Protein AF-A0A7Y9SQP0-F1 (afdb_monomer_lite)

Radius of gyration: 12.8 Å; chains: 1; bounding box: 36×20×27 Å

pLDDT: mean 87.23, std 15.97, range [45.09, 97.62]

Foldseek 3Di:
DDDDDPDPCLVCLCVVHHDPVDDPVVSVVSNVVVVQVVPDPDPVSVVDDDPDPPDD

Structure (mmCIF, N/CA/C/O backbone):
data_AF-A0A7Y9SQP0-F1
#
_entry.id   AF-A0A7Y9SQP0-F1
#
loop_
_atom_site.group_PDB
_atom_site.id
_atom_site.type_symbol
_atom_site.label_atom_id
_atom_site.label_alt_id
_atom_site.label_comp_id
_atom_site.label_asym_id
_atom_site.label_entity_id
_atom_site.label_seq_id
_atom_site.pdbx_PDB_ins_code
_atom_site.Cartn_x
_atom_site.Cartn_y
_atom_site.Cartn_z
_atom_site.occupancy
_atom_site.B_iso_or_equiv
_atom_site.auth_seq_id
_atom_site.auth_comp_id
_atom_site.auth_asym_id
_atom_site.auth_atom_id
_atom_site.pdbx_PDB_model_num
ATOM 1 N N . MET A 1 1 ? 0.315 1.827 -12.185 1.00 87.19 1 MET A N 1
ATOM 2 C CA . MET A 1 1 ? -1.033 2.445 -12.078 1.00 87.19 1 MET A CA 1
ATOM 3 C C . MET A 1 1 ? -2.059 1.423 -11.603 1.00 87.19 1 MET A C 1
ATOM 5 O O . MET A 1 1 ? -2.262 0.417 -12.278 1.00 87.19 1 MET A O 1
ATOM 9 N N . ILE A 1 2 ? -2.696 1.662 -10.456 1.00 93.25 2 ILE A N 1
ATOM 10 C CA . ILE A 1 2 ? -3.743 0.785 -9.910 1.00 93.25 2 ILE A CA 1
ATOM 11 C C . ILE A 1 2 ? -5.064 1.060 -10.638 1.00 93.25 2 ILE A C 1
ATOM 13 O O . ILE A 1 2 ? -5.444 2.214 -10.812 1.00 93.25 2 ILE A O 1
ATOM 17 N N . ARG A 1 3 ? -5.753 0.001 -11.077 1.00 94.62 3 ARG A N 1
ATOM 18 C CA . ARG A 1 3 ? -7.013 0.106 -11.837 1.00 94.62 3 ARG A CA 1
ATOM 19 C C . ARG A 1 3 ? -8.253 -0.182 -10.998 1.00 94.62 3 ARG A C 1
ATOM 21 O O . ARG A 1 3 ? -9.302 0.393 -11.252 1.00 94.62 3 ARG A O 1
ATOM 28 N N . ASN A 1 4 ? -8.147 -1.088 -10.033 1.00 96.38 4 ASN A N 1
ATOM 29 C CA . ASN A 1 4 ? -9.249 -1.492 -9.171 1.00 96.38 4 ASN A CA 1
ATOM 30 C C . ASN A 1 4 ? -8.727 -2.067 -7.847 1.00 96.38 4 ASN A C 1
ATOM 32 O O . ASN A 1 4 ? -7.538 -2.351 -7.695 1.00 96.38 4 ASN A O 1
ATOM 36 N N . PHE A 1 5 ? -9.649 -2.250 -6.903 1.00 97.50 5 PHE A N 1
ATOM 37 C CA . PHE A 1 5 ? -9.411 -2.882 -5.612 1.00 97.50 5 PHE A CA 1
ATOM 38 C C . PHE A 1 5 ? -10.475 -3.951 -5.364 1.00 97.50 5 PHE A C 1
ATOM 40 O O . PHE A 1 5 ? -11.664 -3.700 -5.541 1.00 97.50 5 PHE A O 1
ATOM 47 N N . VAL A 1 6 ? -10.048 -5.140 -4.938 1.00 97.31 6 VAL A N 1
ATOM 48 C CA . VAL A 1 6 ? -10.961 -6.198 -4.466 1.00 97.31 6 VAL A CA 1
ATOM 49 C C . VAL A 1 6 ? -11.344 -5.959 -3.004 1.00 97.31 6 VAL A C 1
ATOM 51 O O . VAL A 1 6 ? -12.488 -6.175 -2.609 1.00 97.31 6 VAL A O 1
ATOM 54 N N . ASP A 1 7 ? -10.393 -5.481 -2.199 1.00 96.44 7 ASP A N 1
ATOM 55 C CA . ASP A 1 7 ? -10.620 -5.170 -0.793 1.00 96.44 7 ASP A CA 1
ATOM 56 C C . ASP A 1 7 ? -11.133 -3.734 -0.605 1.00 96.44 7 ASP A C 1
ATOM 58 O O . ASP A 1 7 ? -10.513 -2.761 -1.041 1.00 96.44 7 ASP A O 1
ATOM 62 N N . LYS A 1 8 ? -12.264 -3.605 0.095 1.00 96.62 8 LYS A N 1
ATOM 63 C CA . LYS A 1 8 ? -12.925 -2.313 0.326 1.00 96.62 8 LYS A CA 1
ATOM 64 C C . LYS A 1 8 ? -12.147 -1.410 1.285 1.00 96.62 8 LYS A C 1
ATOM 66 O O . LYS A 1 8 ? -12.315 -0.195 1.233 1.00 96.62 8 LYS A O 1
ATOM 71 N N . GLU A 1 9 ? -11.336 -1.964 2.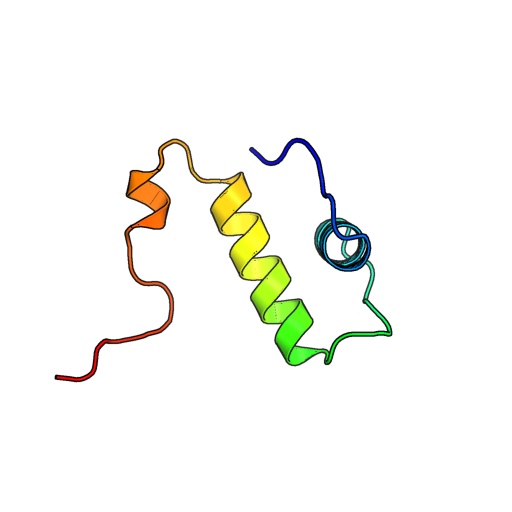187 1.00 97.38 9 GLU A N 1
ATOM 72 C CA . GLU A 1 9 ? -10.546 -1.153 3.119 1.00 97.38 9 GLU A CA 1
ATOM 73 C C . GLU A 1 9 ? -9.297 -0.587 2.434 1.00 97.38 9 GLU A C 1
ATOM 75 O O . GLU A 1 9 ? -8.955 0.572 2.664 1.00 97.38 9 GLU A O 1
ATOM 80 N N . ALA A 1 10 ? -8.677 -1.345 1.527 1.00 96.88 10 ALA A N 1
ATOM 81 C CA . ALA A 1 10 ? -7.603 -0.865 0.664 1.00 96.88 10 ALA A CA 1
ATOM 82 C C . ALA A 1 10 ? -8.055 0.306 -0.225 1.00 96.88 10 ALA A C 1
ATOM 84 O O . ALA A 1 10 ? -7.338 1.304 -0.305 1.00 96.88 10 ALA A O 1
ATOM 85 N N . ASP A 1 11 ? -9.251 0.224 -0.823 1.00 97.62 11 ASP A N 1
ATOM 86 C CA . ASP A 1 11 ? -9.824 1.329 -1.607 1.00 97.62 11 ASP A CA 1
ATOM 87 C C . ASP A 1 11 ? -10.066 2.573 -0.738 1.00 97.62 11 ASP A C 1
ATOM 89 O O . ASP A 1 11 ? -9.600 3.661 -1.063 1.00 97.62 11 ASP A O 1
ATOM 93 N N . LYS A 1 12 ? -10.683 2.427 0.444 1.00 97.62 12 LYS A N 1
ATOM 94 C CA . LYS A 1 12 ? -10.856 3.555 1.382 1.00 97.62 12 LYS A CA 1
ATOM 95 C C . LYS A 1 12 ? -9.527 4.230 1.722 1.00 97.62 12 LYS A C 1
ATOM 97 O O . LYS A 1 12 ? -9.416 5.451 1.615 1.00 97.62 12 LYS A O 1
ATOM 102 N N . ILE A 1 13 ? -8.514 3.439 2.086 1.00 97.25 13 ILE A N 1
ATOM 103 C CA . ILE A 1 13 ? -7.172 3.941 2.412 1.00 97.25 13 ILE A CA 1
ATOM 104 C C . ILE A 1 13 ? -6.556 4.666 1.208 1.00 97.25 13 ILE A C 1
ATOM 106 O O . ILE A 1 13 ? -5.920 5.711 1.382 1.00 97.25 13 ILE A O 1
ATOM 110 N N . TRP A 1 14 ? -6.751 4.143 -0.006 1.00 97.31 14 TRP A N 1
ATOM 111 C CA . TRP A 1 14 ? -6.304 4.774 -1.246 1.00 97.31 14 TRP A CA 1
ATOM 112 C C . TRP A 1 14 ? -6.961 6.142 -1.467 1.00 97.31 14 TRP A C 1
ATOM 114 O O . TRP A 1 14 ? -6.250 7.127 -1.677 1.00 97.31 14 TRP A O 1
ATOM 124 N N . GLN A 1 15 ? -8.283 6.229 -1.294 1.00 96.50 15 GLN A N 1
ATOM 125 C CA . GLN A 1 15 ? -9.059 7.476 -1.367 1.00 96.50 15 GLN A CA 1
ATOM 126 C C . GLN A 1 15 ? -8.756 8.454 -0.214 1.00 96.50 15 GLN A C 1
ATOM 128 O O . GLN A 1 15 ? -9.279 9.564 -0.175 1.00 96.50 15 GLN A O 1
ATOM 133 N N . GLY A 1 16 ? -7.918 8.065 0.751 1.00 94.44 16 GLY A N 1
ATOM 134 C CA . GLY A 1 16 ? -7.587 8.879 1.920 1.00 94.44 16 GLY A CA 1
ATOM 135 C C . GLY A 1 16 ? -8.654 8.881 3.012 1.00 94.44 16 GLY A C 1
ATOM 136 O O . GLY A 1 16 ? -8.565 9.685 3.936 1.00 94.44 16 GLY A O 1
ATOM 137 N N . THR A 1 17 ? -9.622 7.969 2.935 1.00 96.69 17 THR A N 1
ATOM 138 C CA . THR A 1 17 ? -10.625 7.751 3.978 1.00 96.69 17 THR A CA 1
ATOM 139 C C . THR A 1 17 ? -10.101 6.731 4.995 1.00 96.69 17 THR A C 1
ATOM 141 O O . THR A 1 17 ? -9.727 5.625 4.599 1.00 96.69 17 THR A O 1
ATOM 144 N N . PRO A 1 18 ? -10.094 7.040 6.305 1.00 93.31 18 PRO A N 1
ATOM 145 C CA . PRO A 1 18 ? -9.667 6.080 7.314 1.00 93.31 18 PRO A CA 1
ATOM 146 C C . PRO A 1 18 ? -10.562 4.834 7.350 1.00 93.31 18 PRO A C 1
ATOM 148 O O . PRO A 1 18 ? -11.791 4.917 7.412 1.00 93.31 18 PRO A O 1
ATOM 151 N N . SER A 1 19 ? -9.936 3.663 7.367 1.00 96.12 19 SER 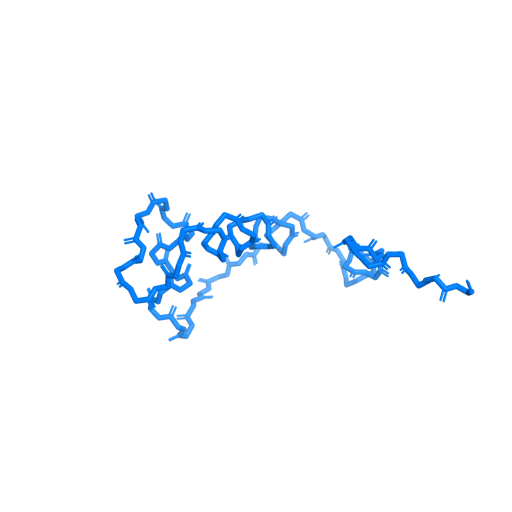A N 1
ATOM 152 C CA . SER A 1 19 ? -10.588 2.407 7.716 1.00 96.12 19 SER A CA 1
ATOM 153 C C . SER A 1 19 ? -10.903 2.389 9.212 1.00 96.12 19 SER A C 1
ATOM 155 O O . SER A 1 19 ? -10.054 2.702 10.041 1.00 96.12 19 SER A O 1
ATOM 157 N N . ARG A 1 20 ? -12.113 1.966 9.585 1.00 94.88 20 ARG A N 1
ATOM 158 C CA . ARG A 1 20 ? -12.458 1.689 10.994 1.00 94.88 20 ARG A CA 1
ATOM 159 C C . ARG A 1 20 ? -12.061 0.277 11.430 1.00 94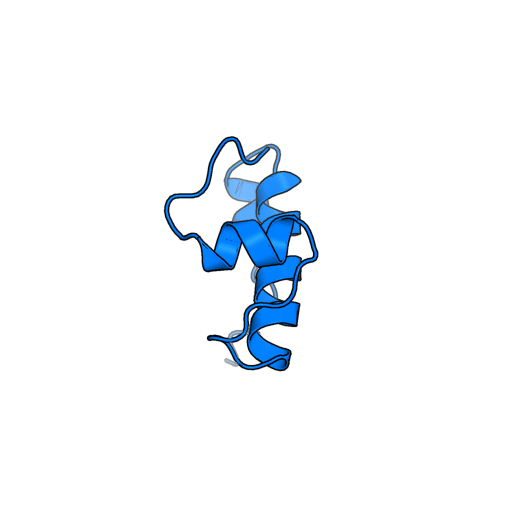.88 20 ARG A C 1
ATOM 161 O O . ARG A 1 20 ? -12.173 -0.052 12.603 1.00 94.88 20 ARG A O 1
ATOM 168 N N . ARG A 1 21 ? -11.652 -0.569 10.479 1.00 95.94 21 ARG A N 1
ATOM 169 C CA . ARG A 1 21 ? -11.327 -1.986 10.700 1.00 95.94 21 ARG A CA 1
ATOM 170 C C . ARG A 1 21 ? -9.838 -2.218 10.930 1.00 95.94 21 ARG A C 1
ATOM 172 O O . ARG A 1 21 ? -9.475 -3.246 11.487 1.00 95.94 21 ARG A O 1
ATOM 179 N N . LEU A 1 22 ? -8.990 -1.296 10.477 1.00 94.94 22 LEU A N 1
ATOM 180 C CA . LEU A 1 22 ? -7.539 -1.420 10.547 1.00 94.94 22 LEU A CA 1
ATOM 181 C C . LEU A 1 22 ? -6.951 -0.406 11.541 1.00 94.94 22 LEU A C 1
ATOM 183 O O . LEU A 1 22 ? -7.371 0.751 11.535 1.00 94.94 22 LEU A O 1
ATOM 187 N N . PRO A 1 23 ? -5.954 -0.793 12.349 1.00 96.69 23 PRO A N 1
ATOM 188 C CA . PRO A 1 23 ? -5.149 0.135 13.142 1.00 96.69 23 PRO A CA 1
ATOM 189 C C . PRO A 1 23 ? -4.528 1.264 12.302 1.00 96.69 23 PRO A C 1
ATOM 191 O O . PRO A 1 23 ? -4.188 1.072 11.132 1.00 96.69 23 PRO A O 1
ATOM 194 N N . ALA A 1 24 ? -4.390 2.457 12.884 1.00 94.44 24 ALA A N 1
ATOM 195 C CA . ALA A 1 24 ? -3.961 3.660 12.161 1.00 94.44 24 ALA A CA 1
ATOM 196 C C . ALA A 1 24 ? -2.539 3.552 11.570 1.00 94.44 24 ALA A C 1
ATOM 198 O O . ALA A 1 24 ? -2.280 4.025 10.461 1.00 94.44 24 ALA A O 1
ATOM 199 N N . ASP A 1 25 ? -1.629 2.891 12.279 1.00 94.94 25 ASP A N 1
ATOM 200 C CA . ASP A 1 25 ? -0.262 2.601 11.842 1.00 94.94 25 ASP A CA 1
ATOM 201 C C . ASP A 1 25 ? -0.241 1.687 10.604 1.00 94.94 25 ASP A C 1
ATOM 203 O O . ASP A 1 25 ? 0.453 1.974 9.623 1.00 94.94 25 ASP A O 1
ATOM 207 N N . ILE A 1 26 ? -1.081 0.646 10.590 1.00 95.81 26 ILE A N 1
ATOM 208 C CA . ILE A 1 26 ? -1.244 -0.244 9.435 1.00 95.81 26 ILE A CA 1
ATOM 209 C C . ILE A 1 26 ? -1.783 0.530 8.231 1.00 95.81 26 ILE A C 1
ATOM 211 O O . ILE A 1 26 ? -1.285 0.354 7.117 1.00 95.81 26 ILE A O 1
ATOM 215 N N . GLN A 1 27 ? -2.751 1.427 8.433 1.00 96.69 27 GLN A N 1
ATOM 216 C CA . GLN A 1 27 ? -3.302 2.244 7.348 1.00 96.69 27 GLN A CA 1
ATOM 217 C C . GLN A 1 27 ? -2.250 3.167 6.723 1.00 96.69 27 GLN A C 1
ATOM 219 O O . GLN A 1 27 ? -2.184 3.288 5.496 1.00 96.69 27 GLN A O 1
ATOM 224 N N . ALA A 1 28 ? -1.389 3.781 7.542 1.00 95.00 28 ALA A N 1
ATOM 225 C CA . ALA A 1 28 ? -0.303 4.631 7.060 1.00 95.00 28 ALA A CA 1
ATOM 226 C C . ALA A 1 28 ? 0.701 3.841 6.202 1.00 95.00 28 ALA A C 1
ATOM 228 O O . ALA A 1 28 ? 1.086 4.279 5.110 1.00 95.00 28 ALA A O 1
ATOM 229 N N . VAL A 1 29 ? 1.083 2.641 6.654 1.00 94.75 29 VAL A N 1
ATO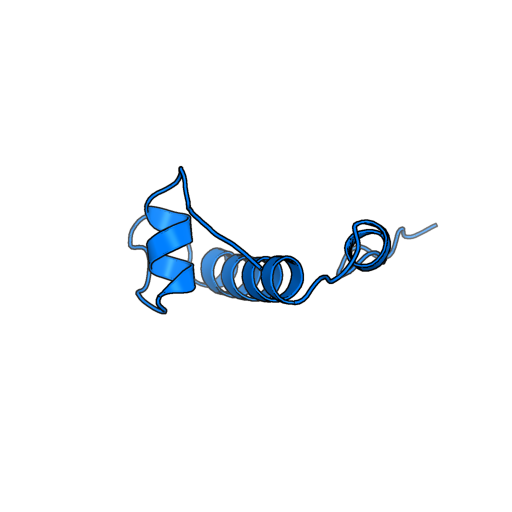M 230 C CA . VAL A 1 29 ? 1.971 1.743 5.900 1.00 94.75 29 VAL A CA 1
ATOM 231 C C . VAL A 1 29 ? 1.306 1.267 4.608 1.00 94.75 29 VAL A C 1
ATOM 233 O O . VAL A 1 29 ? 1.939 1.308 3.549 1.00 94.75 29 VAL A O 1
ATOM 236 N N . ALA A 1 30 ? 0.034 0.868 4.662 1.00 95.19 30 ALA A N 1
ATOM 237 C CA . ALA A 1 30 ? -0.733 0.442 3.496 1.00 95.19 30 ALA A CA 1
ATOM 238 C C . ALA A 1 30 ? -0.804 1.554 2.442 1.00 95.19 30 ALA A C 1
ATOM 240 O O . ALA A 1 30 ? -0.441 1.326 1.289 1.00 95.19 30 ALA A O 1
ATOM 241 N N . ARG A 1 31 ? -1.145 2.789 2.833 1.00 95.75 31 ARG A N 1
ATOM 242 C CA . ARG A 1 31 ? -1.201 3.935 1.911 1.00 95.75 31 ARG A CA 1
ATOM 243 C C . ARG A 1 31 ? 0.146 4.225 1.252 1.00 95.75 31 ARG A C 1
ATOM 245 O O . ARG A 1 31 ? 0.193 4.590 0.078 1.00 95.75 31 ARG A O 1
ATOM 252 N N . ARG A 1 32 ? 1.260 4.063 1.979 1.00 94.19 32 ARG A N 1
ATOM 253 C CA . ARG A 1 32 ? 2.607 4.188 1.396 1.00 94.19 32 ARG A CA 1
ATOM 254 C C . ARG A 1 32 ? 2.847 3.115 0.334 1.00 94.19 32 ARG A C 1
ATOM 256 O O . ARG A 1 32 ? 3.241 3.455 -0.776 1.00 94.19 32 ARG A O 1
ATOM 263 N N . LYS A 1 33 ? 2.560 1.849 0.650 1.00 93.06 33 LYS A N 1
ATOM 264 C CA . LYS A 1 33 ? 2.736 0.719 -0.277 1.00 93.06 33 LYS A CA 1
ATOM 265 C C . LYS A 1 33 ? 1.858 0.844 -1.524 1.00 93.06 33 LYS A C 1
ATOM 267 O O . LYS A 1 33 ? 2.351 0.642 -2.626 1.00 93.06 33 LYS A O 1
ATOM 272 N N . LEU A 1 34 ? 0.595 1.244 -1.375 1.00 95.38 34 LEU A N 1
ATOM 273 C CA . LEU A 1 34 ? -0.308 1.459 -2.510 1.00 95.38 34 LEU A CA 1
ATOM 274 C C . LEU A 1 34 ? 0.206 2.553 -3.453 1.00 95.38 34 LEU A C 1
ATOM 276 O O . LEU A 1 34 ? 0.159 2.386 -4.668 1.00 95.38 34 LEU A O 1
ATOM 280 N N . ARG A 1 35 ? 0.770 3.644 -2.917 1.00 94.12 35 ARG A N 1
ATOM 281 C CA . ARG A 1 35 ? 1.411 4.674 -3.751 1.00 94.12 35 ARG A CA 1
ATOM 282 C C . ARG A 1 35 ? 2.609 4.129 -4.518 1.00 94.12 35 ARG A C 1
ATOM 284 O O . ARG A 1 35 ? 2.734 4.424 -5.698 1.00 94.12 35 ARG A O 1
ATOM 291 N N . MET A 1 36 ? 3.435 3.296 -3.887 1.00 92.12 36 MET A N 1
ATOM 292 C CA . MET A 1 36 ? 4.557 2.642 -4.571 1.00 92.12 36 MET A CA 1
ATOM 293 C C . MET A 1 36 ? 4.077 1.745 -5.720 1.00 92.12 36 MET A C 1
ATOM 295 O O . MET A 1 36 ? 4.575 1.873 -6.832 1.00 92.12 36 MET A O 1
ATOM 299 N N . LEU A 1 37 ? 3.057 0.909 -5.486 1.00 93.12 37 LEU A N 1
ATOM 300 C CA . LEU A 1 37 ? 2.437 0.078 -6.529 1.00 93.12 37 LEU A CA 1
ATOM 301 C C . LEU A 1 37 ? 1.846 0.916 -7.668 1.00 93.12 37 LEU A C 1
ATOM 303 O O . LEU A 1 37 ? 1.920 0.540 -8.837 1.00 93.12 37 LEU A O 1
ATOM 307 N N . ASN A 1 38 ? 1.243 2.060 -7.343 1.00 94.81 38 ASN A N 1
ATOM 308 C CA . ASN A 1 38 ? 0.675 2.935 -8.355 1.00 94.81 38 ASN A CA 1
ATOM 309 C C . ASN A 1 38 ? 1.754 3.594 -9.227 1.00 94.81 38 ASN A C 1
ATOM 311 O O . ASN A 1 38 ? 1.538 3.716 -10.434 1.00 94.81 38 ASN A O 1
ATOM 315 N N . SER A 1 39 ? 2.879 3.982 -8.621 1.00 92.75 39 SER A N 1
ATOM 316 C CA . SER A 1 39 ? 3.996 4.664 -9.284 1.00 92.75 39 SER A CA 1
ATOM 317 C C . SER A 1 39 ? 4.949 3.739 -10.043 1.00 92.75 39 SER A C 1
ATOM 319 O O . SER A 1 39 ? 5.701 4.236 -10.872 1.00 92.75 39 SER A O 1
ATOM 321 N N . ALA A 1 40 ? 4.940 2.431 -9.777 1.00 91.12 40 ALA A N 1
ATOM 322 C CA . ALA A 1 40 ? 5.788 1.478 -10.489 1.00 91.12 40 ALA A CA 1
ATOM 323 C C . ALA A 1 40 ? 5.461 1.452 -11.993 1.00 91.12 40 ALA A C 1
ATOM 325 O O . ALA A 1 40 ? 4.297 1.301 -12.388 1.00 91.12 40 ALA A O 1
ATOM 326 N N . ALA A 1 41 ? 6.501 1.593 -12.815 1.00 90.69 41 ALA A N 1
ATOM 327 C CA . ALA A 1 41 ? 6.446 1.469 -14.266 1.00 90.69 41 ALA A CA 1
ATOM 328 C C . ALA A 1 41 ? 6.713 0.023 -14.702 1.00 90.69 41 ALA A C 1
ATOM 330 O O . ALA A 1 41 ? 6.114 -0.458 -15.664 1.00 90.69 41 ALA A O 1
ATOM 331 N N . THR A 1 42 ? 7.573 -0.683 -13.966 1.00 90.50 42 THR A N 1
ATOM 332 C CA . THR A 1 42 ? 7.932 -2.083 -14.200 1.00 90.50 42 THR A CA 1
ATOM 333 C C . THR A 1 42 ? 7.838 -2.900 -12.909 1.00 90.50 42 THR A C 1
ATOM 335 O O . THR A 1 42 ? 7.788 -2.355 -11.807 1.00 90.50 42 THR A O 1
ATOM 338 N N . LEU A 1 43 ? 7.808 -4.232 -13.024 1.00 87.69 43 LEU A N 1
ATOM 339 C CA . LEU A 1 43 ? 7.808 -5.112 -11.847 1.00 87.69 43 LEU A CA 1
ATOM 340 C C . LEU A 1 43 ? 9.116 -5.020 -11.049 1.00 87.69 43 LEU A C 1
ATOM 342 O O . LEU A 1 43 ? 9.099 -5.207 -9.833 1.00 87.69 43 LEU A O 1
ATOM 346 N N . ASP A 1 44 ? 10.229 -4.694 -11.706 1.00 88.31 44 ASP A N 1
ATOM 347 C CA . ASP A 1 44 ? 11.528 -4.559 -11.048 1.00 88.31 44 ASP A CA 1
ATOM 348 C C . ASP A 1 44 ? 11.592 -3.341 -10.115 1.00 88.31 44 ASP A C 1
ATOM 350 O O . ASP A 1 44 ? 12.297 -3.385 -9.106 1.00 88.31 44 ASP A O 1
ATOM 354 N N . ASP A 1 45 ? 10.768 -2.311 -10.343 1.00 85.25 45 ASP A N 1
ATOM 355 C CA . ASP A 1 45 ? 10.634 -1.165 -9.428 1.00 85.25 45 ASP A CA 1
ATOM 356 C C . ASP A 1 45 ? 10.131 -1.592 -8.038 1.00 85.25 45 ASP A C 1
ATOM 358 O O . ASP A 1 45 ? 10.381 -0.933 -7.028 1.00 85.25 45 ASP A O 1
ATOM 362 N N . LEU A 1 46 ? 9.423 -2.723 -7.974 1.00 86.12 46 LEU A N 1
ATOM 363 C CA . LEU A 1 46 ? 8.902 -3.311 -6.741 1.00 86.12 46 LEU A CA 1
ATOM 364 C C . LEU A 1 46 ? 9.885 -4.295 -6.094 1.00 86.12 46 LEU A C 1
ATOM 366 O O . LEU A 1 46 ? 9.623 -4.791 -4.997 1.00 86.12 46 LEU A O 1
ATOM 370 N N . ARG A 1 47 ? 11.007 -4.585 -6.762 1.00 82.62 47 ARG A N 1
ATOM 371 C CA . ARG A 1 47 ? 12.019 -5.555 -6.326 1.00 82.62 47 ARG A CA 1
ATOM 372 C C . ARG A 1 47 ? 12.996 -4.975 -5.296 1.00 82.62 47 ARG A C 1
ATOM 374 O O . ARG A 1 47 ? 13.692 -5.729 -4.618 1.00 82.62 47 ARG A O 1
ATOM 381 N N . VAL A 1 48 ? 13.033 -3.650 -5.138 1.00 67.19 48 VAL A N 1
ATOM 382 C CA . VAL A 1 48 ? 13.816 -2.958 -4.099 1.00 67.19 48 VAL A CA 1
ATOM 383 C C . VAL A 1 48 ? 13.188 -3.226 -2.728 1.00 67.19 48 VAL A C 1
ATOM 385 O O . VAL A 1 48 ? 11.988 -3.006 -2.601 1.00 67.19 48 VAL A O 1
ATOM 388 N N . PRO A 1 49 ? 13.940 -3.643 -1.687 1.00 54.19 49 PRO A N 1
ATOM 389 C CA . PRO A 1 49 ? 13.374 -3.986 -0.385 1.00 54.19 49 PRO A CA 1
ATOM 390 C C . PRO A 1 49 ? 13.042 -2.707 0.402 1.00 54.19 49 PRO A C 1
ATOM 392 O O . PRO A 1 49 ? 13.945 -2.075 0.955 1.00 54.19 49 PRO A O 1
ATOM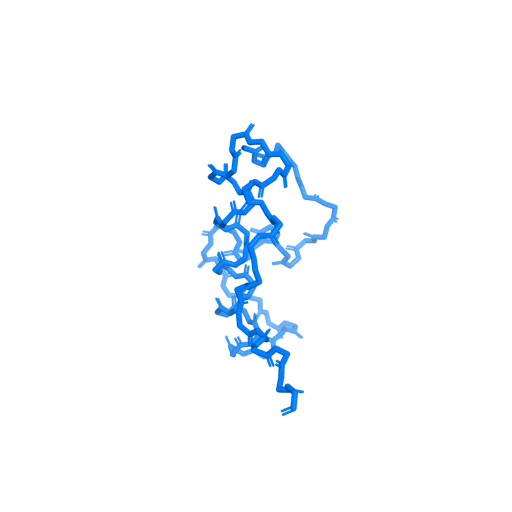 395 N N . PRO A 1 50 ? 11.770 -2.290 0.530 1.00 55.53 50 PRO A N 1
ATOM 396 C CA . PRO A 1 50 ? 11.430 -1.058 1.209 1.00 55.53 50 PRO A CA 1
ATOM 397 C C . PRO A 1 50 ? 10.873 -1.431 2.586 1.00 55.53 50 PRO A C 1
ATOM 399 O O . PRO A 1 50 ? 9.678 -1.697 2.726 1.00 55.53 50 PRO A O 1
ATOM 402 N N . ALA A 1 51 ? 11.764 -1.419 3.585 1.00 52.00 51 ALA A N 1
ATOM 403 C CA . ALA A 1 51 ? 11.532 -1.528 5.040 1.00 52.00 51 ALA A CA 1
ATOM 404 C C . ALA A 1 51 ? 11.951 -2.826 5.753 1.00 52.00 51 ALA A C 1
ATOM 406 O O . ALA A 1 51 ? 11.814 -2.885 6.971 1.00 52.00 51 ALA A O 1
ATOM 407 N N . ILE A 1 52 ? 12.519 -3.822 5.071 1.00 47.91 52 ILE A N 1
ATOM 408 C CA . ILE A 1 52 ? 13.158 -4.952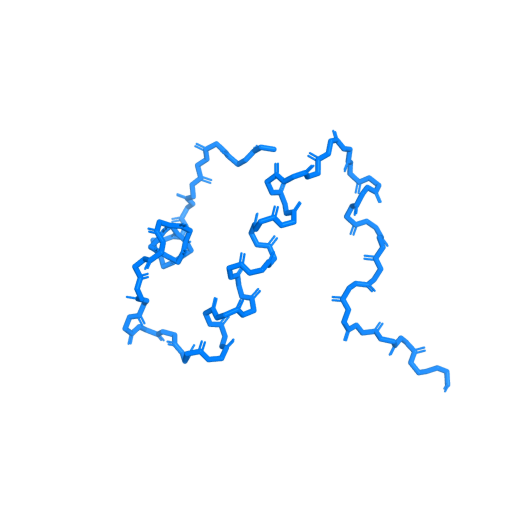 5.760 1.00 47.91 52 ILE A CA 1
ATOM 409 C C . ILE A 1 52 ? 14.594 -5.005 5.269 1.00 47.91 52 ILE A C 1
ATOM 411 O O . ILE A 1 52 ? 14.901 -5.609 4.243 1.00 47.91 52 ILE A O 1
ATOM 415 N N . ALA A 1 53 ? 15.475 -4.311 5.989 1.00 45.09 53 ALA A N 1
ATOM 416 C CA . ALA A 1 53 ? 16.870 -4.697 5.989 1.00 45.09 53 ALA A CA 1
ATOM 417 C C . ALA A 1 53 ? 16.881 -6.181 6.365 1.00 45.09 53 ALA A C 1
ATOM 419 O O . ALA A 1 53 ? 16.512 -6.539 7.484 1.00 45.09 53 ALA A O 1
ATOM 420 N N . TRP A 1 54 ? 17.226 -7.043 5.413 1.00 47.91 54 TRP A N 1
ATOM 421 C CA . TRP A 1 54 ? 17.666 -8.388 5.729 1.00 47.91 54 TRP A CA 1
ATOM 422 C C . TRP A 1 54 ? 18.908 -8.187 6.590 1.00 47.91 54 TRP A C 1
ATOM 424 O O . TRP A 1 54 ? 19.992 -7.928 6.068 1.00 47.91 54 TRP A O 1
ATOM 434 N N . LYS A 1 55 ? 18.728 -8.162 7.915 1.00 49.22 55 LYS A N 1
ATOM 435 C CA . LYS A 1 55 ? 19.848 -8.272 8.837 1.00 49.22 55 LYS A CA 1
ATOM 436 C C . LYS A 1 55 ? 20.474 -9.626 8.526 1.00 49.22 55 LYS A C 1
ATOM 438 O O . LYS A 1 55 ? 19.861 -10.660 8.783 1.00 49.22 55 LYS A O 1
ATOM 443 N N . ARG A 1 56 ? 21.625 -9.579 7.861 1.00 48.41 56 ARG A N 1
ATOM 444 C CA . ARG A 1 56 ? 22.644 -10.603 8.052 1.00 48.41 56 ARG A CA 1
ATOM 445 C C . ARG A 1 56 ? 23.036 -10.629 9.522 1.00 48.41 56 ARG A C 1
ATOM 447 O O . ARG A 1 56 ? 22.988 -9.543 10.148 1.00 48.41 56 ARG A O 1
#

Secondary structure (DSSP, 8-state):
-----SSHHHHHHHTTPPPSSS-HHHHHHHHHHHHHHHH-SSGGGG-S-SS-----

Sequence (56 aa):
MIRNFVDKEADKIWQGTPSRRLPADIQAVARRKLRMLNSAATLDDLRVPPAIAWKR